Protein AF-A0A2X2SJV0-F1 (afdb_monomer_lite)

InterPro domains:
  IPR017259 Uncharacterised conserved protein UCP037672 [PF12650] (7-65)

Secondary structure (DSSP, 8-state):
-HHHHHHHHHHHHHHHHHHHH-GGGSHHHHTS-HHHHHHHHTTTHHHHHHHHHHHHHHHHHHHHHHHHHHHHHHHHH--

Radius of gyration: 18.23 Å; chains: 1; bounding box: 53×20×39 Å

Structure (mmCIF, N/CA/C/O backbone):
data_AF-A0A2X2SJV0-F1
#
_entry.id   AF-A0A2X2SJV0-F1
#
loop_
_atom_site.group_PDB
_atom_site.id
_atom_site.type_symbol
_atom_site.label_atom_id
_atom_site.label_alt_id
_atom_site.label_comp_id
_atom_site.label_asym_id
_atom_site.label_entity_id
_atom_site.label_seq_id
_atom_site.pdbx_PDB_ins_code
_atom_site.Cartn_x
_atom_site.Cartn_y
_atom_site.Cartn_z
_atom_site.occupancy
_atom_site.B_iso_or_equiv
_atom_site.auth_seq_id
_atom_site.auth_comp_id
_atom_site.auth_asym_id
_atom_site.auth_atom_id
_atom_site.pdbx_PDB_model_num
ATOM 1 N N . MET A 1 1 ? 12.934 -11.209 -14.100 1.00 59.78 1 MET A N 1
ATOM 2 C CA . MET A 1 1 ? 12.618 -10.820 -12.703 1.00 59.78 1 MET A CA 1
ATOM 3 C C . MET A 1 1 ? 11.867 -9.487 -12.644 1.00 59.78 1 MET A C 1
ATOM 5 O O . MET A 1 1 ? 11.247 -9.178 -11.637 1.00 59.78 1 MET A O 1
ATOM 9 N N . ASP A 1 2 ? 11.854 -8.725 -13.737 1.00 69.94 2 ASP A N 1
ATOM 10 C CA . ASP A 1 2 ? 11.447 -7.316 -13.768 1.00 69.94 2 ASP A CA 1
ATOM 11 C C . ASP A 1 2 ? 9.923 -7.136 -13.823 1.00 69.94 2 ASP A C 1
ATOM 13 O O . ASP A 1 2 ? 9.353 -6.339 -13.083 1.00 69.94 2 ASP A O 1
ATOM 17 N N . THR A 1 3 ? 9.230 -7.962 -14.612 1.00 79.06 3 THR A N 1
ATOM 18 C CA . THR A 1 3 ? 7.764 -7.911 -14.749 1.00 79.06 3 THR A CA 1
ATOM 19 C C . THR A 1 3 ? 7.040 -8.249 -13.444 1.00 79.06 3 THR A C 1
ATOM 21 O O . THR A 1 3 ? 6.017 -7.648 -13.131 1.00 79.06 3 THR A O 1
ATOM 24 N N . LEU A 1 4 ? 7.585 -9.181 -12.654 1.00 83.12 4 LEU A N 1
ATOM 25 C CA . LEU A 1 4 ? 6.987 -9.642 -11.397 1.00 83.12 4 LEU A CA 1
ATOM 26 C C . LEU A 1 4 ? 7.037 -8.537 -10.327 1.00 83.12 4 LEU A C 1
ATOM 28 O O . LEU A 1 4 ? 6.039 -8.282 -9.660 1.00 83.12 4 LEU A O 1
ATOM 32 N N . ASN A 1 5 ? 8.152 -7.805 -10.240 1.00 81.56 5 ASN A N 1
ATOM 33 C CA . ASN A 1 5 ? 8.295 -6.660 -9.336 1.00 81.56 5 ASN A CA 1
ATOM 34 C C .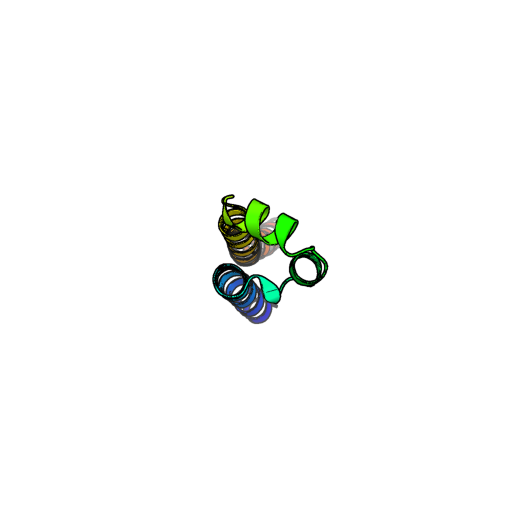 ASN A 1 5 ? 7.365 -5.500 -9.715 1.00 81.56 5 ASN A C 1
ATOM 36 O O . ASN A 1 5 ? 6.775 -4.880 -8.831 1.00 81.56 5 ASN A O 1
ATOM 40 N N . CYS A 1 6 ? 7.170 -5.241 -11.012 1.00 83.44 6 CYS A N 1
ATOM 41 C CA . CYS A 1 6 ? 6.185 -4.259 -11.472 1.00 83.44 6 CYS A CA 1
ATOM 42 C C . CYS A 1 6 ? 4.753 -4.669 -11.103 1.00 83.44 6 CYS A C 1
ATOM 44 O O . CYS A 1 6 ? 3.993 -3.841 -10.603 1.00 83.44 6 CYS A O 1
ATOM 46 N N . ILE A 1 7 ? 4.392 -5.943 -11.300 1.00 90.12 7 ILE A N 1
ATOM 47 C CA . ILE A 1 7 ? 3.072 -6.476 -10.924 1.00 90.12 7 ILE A CA 1
ATOM 48 C C . ILE A 1 7 ? 2.858 -6.368 -9.408 1.00 90.12 7 ILE A C 1
ATOM 50 O O . ILE A 1 7 ? 1.804 -5.901 -8.980 1.00 90.12 7 ILE A O 1
ATOM 54 N N . LEU A 1 8 ? 3.854 -6.738 -8.597 1.00 90.06 8 LEU A N 1
ATOM 55 C CA . LEU A 1 8 ? 3.790 -6.622 -7.136 1.00 90.06 8 LEU A CA 1
ATOM 56 C C . LEU A 1 8 ? 3.688 -5.165 -6.676 1.00 90.06 8 LEU A C 1
ATOM 58 O O . LEU A 1 8 ? 2.878 -4.856 -5.806 1.00 90.06 8 LEU A O 1
ATOM 62 N N . GLY A 1 9 ? 4.453 -4.255 -7.281 1.00 89.88 9 GLY A N 1
ATOM 63 C CA . GLY A 1 9 ? 4.369 -2.826 -6.983 1.00 89.88 9 GLY A CA 1
ATOM 64 C C . GLY A 1 9 ? 2.977 -2.260 -7.268 1.00 89.88 9 GLY A C 1
ATOM 65 O O . GLY A 1 9 ? 2.394 -1.585 -6.417 1.00 89.88 9 GLY A O 1
ATOM 66 N N . LEU A 1 10 ? 2.400 -2.604 -8.426 1.00 92.12 10 LEU A N 1
ATOM 67 C CA . LEU A 1 10 ? 1.033 -2.214 -8.781 1.00 92.12 10 LEU A CA 1
ATOM 68 C C . LEU A 1 10 ? 0.005 -2.817 -7.813 1.00 92.12 10 LEU A C 1
ATOM 70 O O . LEU A 1 10 ? -0.924 -2.135 -7.383 1.00 92.12 10 LEU A O 1
ATOM 74 N N . PHE A 1 11 ? 0.196 -4.083 -7.438 1.00 94.00 11 PHE A N 1
ATOM 75 C CA . PHE A 1 11 ? -0.648 -4.789 -6.480 1.00 94.00 11 PHE A CA 1
ATOM 76 C C . PHE A 1 11 ? -0.645 -4.116 -5.101 1.00 94.00 11 PHE A C 1
ATOM 78 O O . PHE A 1 11 ? -1.715 -3.901 -4.535 1.00 94.00 11 PHE A O 1
ATOM 85 N N . TYR A 1 12 ? 0.517 -3.701 -4.585 1.00 92.69 12 TYR A N 1
ATOM 86 C CA . TYR A 1 12 ? 0.607 -2.969 -3.316 1.00 92.69 12 TYR A CA 1
ATOM 87 C C . TYR A 1 12 ? -0.092 -1.607 -3.365 1.00 92.69 12 TYR A C 1
ATOM 89 O O . TYR A 1 12 ? -0.796 -1.246 -2.421 1.00 92.69 12 TYR A O 1
ATOM 97 N N . ILE A 1 13 ? 0.037 -0.874 -4.475 1.00 93.19 13 ILE A N 1
ATOM 98 C CA . ILE A 1 13 ? -0.667 0.403 -4.664 1.00 93.19 13 ILE A CA 1
ATOM 99 C C . ILE A 1 13 ? -2.185 0.175 -4.636 1.00 93.19 13 ILE A C 1
ATOM 101 O O . ILE A 1 13 ? -2.898 0.861 -3.900 1.00 93.19 13 ILE A O 1
ATOM 105 N N . LEU A 1 14 ? -2.680 -0.819 -5.381 1.00 94.25 14 LEU A N 1
ATOM 106 C CA . LEU A 1 14 ? -4.102 -1.178 -5.404 1.00 94.25 14 LEU A CA 1
ATOM 107 C C . LEU A 1 14 ? -4.608 -1.627 -4.027 1.00 94.25 14 LEU A C 1
ATOM 109 O O . LEU A 1 14 ? -5.683 -1.195 -3.608 1.00 94.25 14 LEU A O 1
ATOM 113 N N . LEU A 1 15 ? -3.827 -2.429 -3.296 1.00 93.19 15 LEU A N 1
ATOM 114 C CA . LEU A 1 15 ? -4.134 -2.829 -1.920 1.00 93.19 15 LEU A CA 1
ATOM 115 C C . LEU A 1 15 ? -4.266 -1.626 -0.985 1.00 93.19 15 LEU A C 1
ATOM 117 O O . LEU A 1 15 ? -5.200 -1.583 -0.187 1.00 93.19 15 LEU A O 1
ATOM 121 N N . GLY A 1 16 ? -3.388 -0.627 -1.110 1.00 91.31 16 GLY A N 1
ATOM 122 C CA . GLY A 1 16 ? -3.480 0.605 -0.326 1.00 91.31 16 GLY A CA 1
ATOM 123 C C . GLY A 1 16 ? -4.821 1.317 -0.524 1.00 91.31 16 GLY A C 1
ATOM 124 O O . GLY A 1 16 ? -5.472 1.710 0.448 1.00 91.31 16 GLY A O 1
ATOM 125 N N . PHE A 1 17 ? -5.280 1.441 -1.773 1.00 91.31 17 PHE A N 1
ATO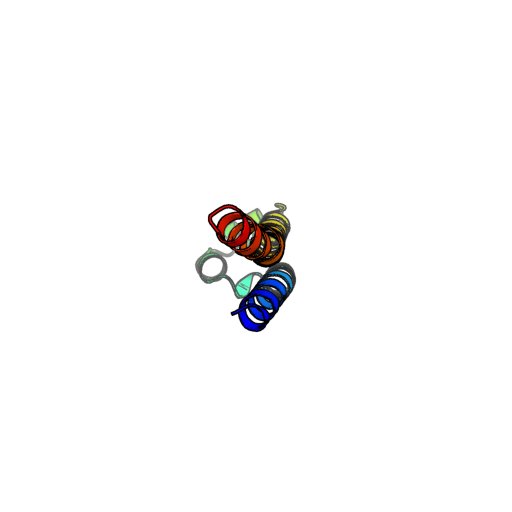M 126 C CA . PHE A 1 17 ? -6.602 2.004 -2.072 1.00 91.31 17 PHE A CA 1
ATOM 127 C C . PHE A 1 17 ? -7.746 1.122 -1.563 1.00 91.31 17 PHE A C 1
ATOM 129 O O . PHE A 1 17 ? -8.732 1.641 -1.033 1.00 91.31 17 PHE A O 1
ATOM 136 N N . LEU A 1 18 ? -7.613 -0.199 -1.688 1.00 91.56 18 LEU A N 1
ATOM 137 C CA . LEU A 1 18 ? -8.629 -1.151 -1.253 1.00 91.56 18 LEU A CA 1
ATOM 138 C C . LEU A 1 18 ? -8.833 -1.104 0.268 1.00 91.56 18 LEU A C 1
ATOM 140 O O . LEU A 1 18 ? -9.970 -1.012 0.723 1.00 91.56 18 LEU A O 1
ATOM 144 N N . ILE A 1 19 ? -7.746 -1.067 1.039 1.00 89.62 19 ILE A N 1
ATOM 145 C CA . ILE A 1 19 ? -7.757 -0.934 2.504 1.00 89.62 19 ILE A CA 1
ATOM 146 C C . ILE A 1 19 ? -8.360 0.404 2.939 1.00 89.62 19 ILE A C 1
ATOM 148 O O . ILE A 1 19 ? -9.118 0.459 3.905 1.00 89.62 19 ILE A O 1
ATOM 152 N N . SER A 1 20 ? -8.075 1.486 2.208 1.00 88.06 20 SER A N 1
ATOM 153 C CA . SER A 1 20 ? -8.662 2.799 2.496 1.00 88.06 20 SER A CA 1
ATOM 154 C C . SER A 1 20 ? -10.186 2.804 2.369 1.00 88.06 20 SER A C 1
ATOM 156 O O . SER A 1 20 ? -10.843 3.580 3.060 1.00 88.06 20 SER A O 1
ATOM 158 N N . LYS A 1 21 ? -10.741 1.981 1.469 1.00 87.19 21 LYS A N 1
ATOM 159 C CA . LYS A 1 21 ? -12.188 1.866 1.239 1.00 87.19 21 LYS A CA 1
ATOM 160 C C . LYS A 1 21 ? -12.835 0.807 2.133 1.00 87.19 21 LYS A C 1
ATOM 162 O O . LYS A 1 21 ? -13.959 0.997 2.586 1.00 87.19 21 LYS A O 1
ATOM 167 N N . PHE A 1 22 ? -12.128 -0.289 2.384 1.00 88.31 22 PHE A N 1
ATOM 168 C CA . PHE A 1 22 ? -12.595 -1.433 3.158 1.00 88.31 22 PHE A CA 1
ATOM 169 C C . PHE A 1 22 ? -11.591 -1.756 4.275 1.00 88.31 22 PHE A C 1
ATOM 171 O O . PHE A 1 22 ? -10.839 -2.727 4.168 1.00 88.31 22 PHE A O 1
ATOM 178 N N . PRO A 1 23 ? -11.575 -0.972 5.370 1.00 83.88 23 PRO A N 1
ATOM 179 C CA . PRO A 1 23 ? -10.652 -1.198 6.482 1.00 83.88 23 PRO A CA 1
ATOM 180 C C . PRO A 1 23 ? -10.867 -2.553 7.166 1.00 83.88 23 PRO A C 1
ATOM 182 O O . PRO A 1 23 ? -9.919 -3.108 7.708 1.00 83.88 23 PRO A O 1
ATOM 185 N N . ASN A 1 24 ? -12.063 -3.142 7.050 1.00 85.38 24 ASN A N 1
ATOM 186 C CA . ASN A 1 24 ? -12.375 -4.492 7.537 1.00 85.38 24 ASN A CA 1
ATOM 187 C C . ASN A 1 24 ? -11.519 -5.600 6.896 1.00 85.38 24 ASN A C 1
ATOM 189 O O . ASN A 1 24 ? -11.500 -6.717 7.403 1.00 85.38 24 ASN A O 1
ATOM 193 N N . LEU A 1 25 ? -10.817 -5.313 5.794 1.00 85.31 25 LEU A N 1
ATOM 194 C CA . LEU A 1 25 ? -9.840 -6.234 5.212 1.00 85.31 25 LEU A CA 1
ATOM 195 C C . LEU A 1 25 ? -8.576 -6.370 6.073 1.00 85.31 25 LEU A C 1
ATOM 197 O O . LEU A 1 25 ? -7.861 -7.361 5.934 1.00 85.31 25 LEU A O 1
ATOM 201 N N . LEU A 1 26 ? -8.289 -5.414 6.968 1.00 87.25 26 LEU A N 1
ATOM 202 C CA . LEU A 1 26 ? -7.275 -5.618 7.996 1.00 87.25 26 LEU A CA 1
ATOM 203 C C . LEU A 1 26 ? -7.832 -6.537 9.076 1.00 87.25 26 LEU A 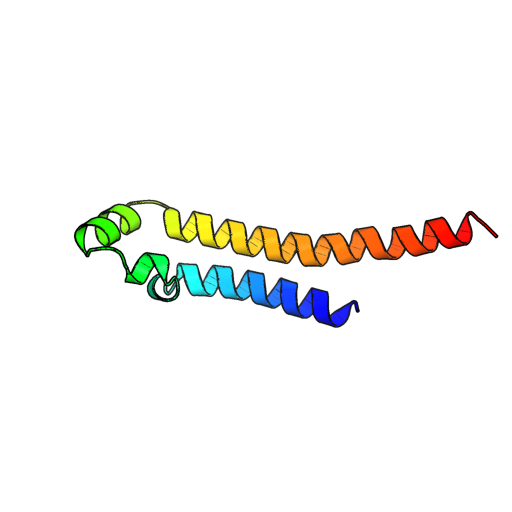C 1
ATOM 205 O O . LEU A 1 26 ? -8.762 -6.176 9.797 1.00 87.25 26 LEU A O 1
ATOM 209 N N . SER A 1 27 ? -7.176 -7.679 9.265 1.00 84.12 27 SER A N 1
ATOM 210 C CA . SER A 1 27 ? -7.444 -8.576 10.393 1.00 84.12 27 SER A CA 1
ATOM 211 C C . SER A 1 27 ? -7.400 -7.832 11.729 1.00 84.12 27 SER A C 1
ATOM 213 O O . SER A 1 27 ? -8.294 -8.008 12.548 1.00 84.12 27 SER A O 1
ATOM 215 N N . GLY A 1 28 ? -6.431 -6.926 11.899 1.00 82.94 28 GLY A N 1
ATOM 216 C CA . GLY A 1 28 ? -6.313 -6.082 13.088 1.00 82.94 28 GLY A CA 1
ATOM 217 C C . GLY A 1 28 ? -7.457 -5.082 13.270 1.00 82.94 28 GLY A C 1
ATOM 218 O O . GLY A 1 28 ? -7.753 -4.719 14.397 1.00 82.94 28 GLY A O 1
ATOM 219 N N . TYR A 1 29 ? -8.135 -4.661 12.197 1.00 85.38 29 TYR A N 1
ATOM 220 C CA . TYR A 1 29 ? -9.314 -3.793 12.301 1.00 85.38 29 TYR A CA 1
ATOM 221 C C . TYR A 1 29 ? -10.562 -4.592 12.697 1.00 85.38 29 TYR A C 1
ATOM 223 O O . TYR A 1 29 ? -11.426 -4.100 13.419 1.00 85.38 29 TYR A O 1
ATOM 231 N N . ASN A 1 30 ? -10.649 -5.850 12.255 1.00 86.12 30 ASN A N 1
ATOM 232 C CA . ASN A 1 30 ? -11.774 -6.729 12.563 1.00 86.12 30 ASN A CA 1
ATOM 233 C C . ASN A 1 30 ? -11.755 -7.247 14.014 1.00 86.12 30 ASN A C 1
ATOM 235 O O . ASN A 1 30 ? -12.804 -7.606 14.540 1.00 86.12 30 ASN A O 1
ATOM 239 N N . THR A 1 31 ? -10.586 -7.269 14.660 1.00 89.12 31 THR A N 1
ATOM 240 C CA . THR A 1 31 ? -10.430 -7.647 16.076 1.00 89.12 31 THR A CA 1
ATOM 241 C C . THR A 1 31 ? -10.741 -6.521 17.060 1.00 89.12 31 THR A C 1
ATOM 243 O O . THR A 1 31 ? -10.828 -6.788 18.254 1.00 89.12 31 THR A O 1
ATOM 246 N N . LEU A 1 32 ? -10.881 -5.280 16.586 1.00 87.56 32 LEU A N 1
ATOM 247 C CA . LEU A 1 32 ? -11.215 -4.135 17.434 1.00 87.56 32 LEU A CA 1
ATOM 248 C C . LEU A 1 32 ? -12.686 -4.174 17.859 1.00 87.56 32 LEU A C 1
ATOM 250 O O . LEU A 1 32 ? -13.564 -4.582 17.087 1.00 87.56 32 LEU A O 1
ATOM 254 N N . SER A 1 33 ? -12.951 -3.692 19.068 1.00 89.44 33 SER A N 1
ATOM 255 C CA . SER A 1 33 ? -14.303 -3.375 19.527 1.00 89.44 33 SER A CA 1
ATOM 256 C C . SER A 1 33 ? -14.895 -2.203 18.733 1.00 89.44 33 SER A C 1
ATOM 258 O O . SER A 1 33 ? -14.183 -1.452 18.061 1.00 89.44 33 SER A O 1
ATOM 260 N N . ASP A 1 34 ? -16.216 -2.038 18.772 1.00 88.50 34 ASP A N 1
ATOM 261 C CA . ASP A 1 34 ? -16.883 -0.993 17.988 1.00 88.50 34 ASP A CA 1
ATOM 262 C C . ASP A 1 34 ? -16.512 0.425 18.460 1.00 88.50 34 ASP A C 1
ATOM 264 O O . ASP A 1 34 ? -16.344 1.318 17.629 1.00 88.50 34 ASP A O 1
ATOM 268 N N . GLU A 1 35 ? -16.256 0.601 19.761 1.00 88.81 35 GLU A N 1
ATOM 269 C CA . GLU A 1 35 ? -15.731 1.846 20.343 1.00 88.81 35 GLU A CA 1
ATOM 270 C C . GLU A 1 35 ? -14.332 2.183 19.794 1.00 88.81 35 GLU A C 1
ATOM 272 O O . GLU A 1 35 ? -14.059 3.313 19.378 1.00 88.81 35 GLU A O 1
ATOM 277 N N . GLU A 1 36 ? -13.441 1.190 19.712 1.00 87.75 36 GLU A N 1
ATOM 278 C CA . GLU A 1 36 ? -12.106 1.373 19.139 1.00 87.75 36 GLU A CA 1
ATOM 279 C C . GLU A 1 36 ? -12.172 1.677 17.638 1.00 87.75 36 GLU A C 1
ATOM 281 O O . GLU A 1 36 ? -11.460 2.564 17.158 1.00 87.75 36 GLU A O 1
ATOM 286 N N . LYS A 1 37 ? -13.055 1.003 16.889 1.00 87.69 37 LYS A N 1
ATOM 287 C CA . LYS A 1 37 ? -13.269 1.282 15.458 1.00 87.69 37 LYS A CA 1
ATOM 288 C C . LYS A 1 37 ? -13.749 2.709 15.227 1.00 87.69 37 LYS A C 1
ATOM 290 O O . LYS A 1 37 ? -13.283 3.346 14.280 1.00 87.69 37 LYS A O 1
ATOM 295 N N . GLU A 1 38 ? -14.647 3.214 16.070 1.00 86.12 38 GLU A N 1
ATOM 296 C CA . GLU A 1 38 ? -15.147 4.589 15.999 1.00 86.12 38 GLU A CA 1
ATOM 297 C C . GLU A 1 38 ? -14.040 5.604 16.310 1.00 86.12 38 GLU A C 1
ATOM 299 O O . GLU A 1 38 ? -13.860 6.570 15.561 1.00 86.12 38 GLU A O 1
ATOM 304 N N . SER A 1 39 ? -13.211 5.328 17.322 1.00 86.94 39 SER A N 1
ATOM 305 C CA . SER A 1 39 ? -12.026 6.143 17.612 1.00 86.94 39 SER A CA 1
ATOM 306 C C . SER A 1 39 ? -11.055 6.180 16.423 1.00 86.94 39 SER A C 1
ATOM 308 O O . SER A 1 39 ? -10.627 7.259 16.012 1.00 86.94 39 SER A O 1
ATOM 310 N N . LEU A 1 40 ? -10.787 5.032 15.784 1.00 83.81 40 LEU A N 1
ATOM 311 C CA . LEU A 1 40 ? -9.929 4.949 14.602 1.00 83.81 40 LEU A CA 1
ATOM 312 C C . LEU A 1 40 ? -10.549 5.646 13.390 1.00 83.81 40 LEU A C 1
ATOM 314 O O . LEU A 1 40 ? -9.818 6.245 12.603 1.00 83.81 40 LEU A O 1
ATOM 318 N N . LYS A 1 41 ? -11.873 5.591 13.229 1.00 80.19 41 LYS A N 1
ATOM 319 C CA . LYS A 1 41 ? -12.592 6.265 12.139 1.00 80.19 41 LYS A CA 1
ATOM 320 C C . LYS A 1 41 ? -12.496 7.788 12.247 1.00 80.19 41 LYS A C 1
ATOM 322 O O . LYS A 1 41 ? -12.444 8.462 11.222 1.00 80.19 41 LYS A O 1
ATOM 327 N N . ASN A 1 42 ? -12.413 8.309 13.470 1.00 78.38 42 ASN A N 1
ATOM 328 C CA . ASN A 1 42 ? -12.166 9.726 13.743 1.00 78.38 42 ASN A CA 1
ATOM 329 C C . ASN A 1 42 ? -10.693 10.132 13.543 1.00 78.38 42 ASN A C 1
ATOM 331 O O . ASN A 1 42 ? -10.365 11.317 13.593 1.00 78.38 42 ASN A O 1
ATOM 335 N N . THR A 1 43 ? -9.801 9.173 13.279 1.00 84.38 43 THR A N 1
ATOM 336 C CA . THR A 1 43 ? -8.398 9.427 12.929 1.00 84.38 43 THR A CA 1
ATOM 337 C C . THR A 1 43 ? -8.131 9.216 11.438 1.00 84.38 43 THR A C 1
ATOM 339 O O . THR A 1 43 ? -8.904 8.602 10.708 1.00 84.38 43 THR A O 1
ATOM 342 N N . ASN A 1 44 ? -6.959 9.658 10.980 1.00 85.94 44 ASN A N 1
ATOM 343 C CA . ASN A 1 44 ? -6.483 9.437 9.612 1.00 85.94 44 ASN A CA 1
ATOM 344 C C . ASN A 1 44 ? -5.770 8.078 9.431 1.00 85.94 44 ASN A C 1
ATOM 346 O O . ASN A 1 44 ? -4.924 7.935 8.548 1.00 85.94 44 ASN A O 1
ATOM 350 N N . TYR A 1 45 ? -6.072 7.074 10.261 1.00 86.19 45 TYR A N 1
ATOM 351 C CA . TYR A 1 45 ? -5.368 5.785 10.272 1.00 86.19 45 TYR A CA 1
ATOM 352 C C . TYR A 1 45 ? -5.422 5.047 8.924 1.00 86.19 45 TYR A C 1
ATOM 354 O O . TYR A 1 45 ? -4.407 4.559 8.427 1.00 86.19 45 TYR A O 1
ATOM 362 N N . THR A 1 46 ? -6.591 5.011 8.283 1.00 85.06 46 THR A N 1
ATOM 363 C CA . THR A 1 46 ? -6.768 4.362 6.972 1.00 85.06 46 THR A CA 1
ATOM 364 C C . THR A 1 46 ? -6.003 5.083 5.861 1.00 85.06 46 THR A C 1
ATOM 366 O O . THR A 1 46 ? -5.450 4.435 4.972 1.00 85.06 46 THR A O 1
ATOM 369 N N . LEU A 1 47 ? -5.902 6.415 5.939 1.00 88.31 47 LEU A N 1
ATOM 370 C CA . LEU A 1 47 ? -5.082 7.223 5.032 1.00 88.31 47 LEU A CA 1
ATOM 371 C C . LEU A 1 47 ? -3.587 6.977 5.251 1.00 88.31 47 LEU A C 1
ATOM 373 O O . LEU A 1 47 ? -2.839 6.879 4.278 1.00 88.31 47 LEU A O 1
ATOM 377 N N . TYR A 1 48 ? -3.156 6.838 6.506 1.00 90.44 48 TYR A N 1
ATOM 378 C CA . TYR A 1 48 ? -1.779 6.485 6.839 1.00 90.44 48 TYR A CA 1
ATOM 379 C C . TYR A 1 48 ? -1.405 5.116 6.261 1.00 90.44 48 TYR A C 1
ATOM 381 O O . TYR A 1 48 ? -0.429 5.011 5.520 1.00 90.44 48 TYR A O 1
ATOM 389 N N . LEU A 1 49 ? -2.227 4.089 6.506 1.00 90.06 49 LEU A N 1
ATOM 390 C CA . LEU A 1 49 ? -2.026 2.750 5.946 1.00 90.06 49 LEU A CA 1
ATOM 391 C C . LEU A 1 49 ? -1.981 2.765 4.418 1.00 90.06 49 LEU A C 1
ATOM 393 O O . LEU A 1 49 ? -1.075 2.180 3.827 1.00 90.06 49 LEU A O 1
ATOM 397 N N . ARG A 1 50 ? -2.916 3.471 3.770 1.00 91.81 50 ARG A N 1
ATOM 398 C CA . ARG A 1 50 ? -2.906 3.643 2.312 1.00 91.81 50 ARG A CA 1
ATOM 399 C C . ARG A 1 50 ? -1.569 4.199 1.834 1.00 91.81 50 ARG A C 1
ATOM 401 O O . ARG A 1 50 ? -0.991 3.661 0.894 1.00 91.81 50 ARG A O 1
ATOM 408 N N . ASN A 1 51 ? -1.081 5.259 2.474 1.00 93.00 51 ASN A N 1
ATOM 409 C CA . ASN A 1 51 ? 0.172 5.895 2.083 1.00 93.00 51 ASN A CA 1
ATOM 410 C C . ASN A 1 51 ? 1.368 4.954 2.272 1.00 93.00 51 ASN A C 1
ATOM 412 O O . ASN A 1 51 ? 2.219 4.902 1.390 1.00 93.00 51 ASN A O 1
ATOM 416 N N . VAL A 1 52 ? 1.408 4.166 3.352 1.00 93.31 52 VAL A N 1
ATOM 417 C CA . VAL A 1 52 ? 2.448 3.142 3.560 1.00 93.31 52 VAL A CA 1
ATOM 418 C C . VAL A 1 52 ? 2.448 2.126 2.417 1.00 93.31 52 VAL A C 1
ATOM 420 O O . VAL A 1 52 ? 3.489 1.895 1.809 1.00 93.31 52 VAL A O 1
ATOM 423 N N . PHE A 1 53 ? 1.284 1.580 2.058 1.00 93.12 53 PHE A N 1
ATOM 424 C CA . PHE A 1 53 ? 1.162 0.622 0.953 1.00 93.12 53 PHE A CA 1
ATOM 425 C C . PHE A 1 53 ? 1.579 1.215 -0.401 1.00 93.12 53 PHE A C 1
ATOM 427 O O . PHE A 1 53 ? 2.285 0.561 -1.170 1.00 93.12 53 PHE A O 1
ATOM 434 N N . ILE A 1 54 ? 1.202 2.467 -0.678 1.00 93.44 54 ILE A N 1
ATOM 435 C CA . ILE A 1 54 ? 1.614 3.176 -1.897 1.00 93.44 54 ILE A CA 1
ATOM 436 C C . ILE A 1 54 ? 3.134 3.378 -1.922 1.00 93.44 54 ILE A C 1
ATOM 438 O O . ILE A 1 54 ? 3.763 3.108 -2.943 1.00 93.44 54 ILE A O 1
ATOM 442 N N . ILE A 1 55 ? 3.735 3.812 -0.809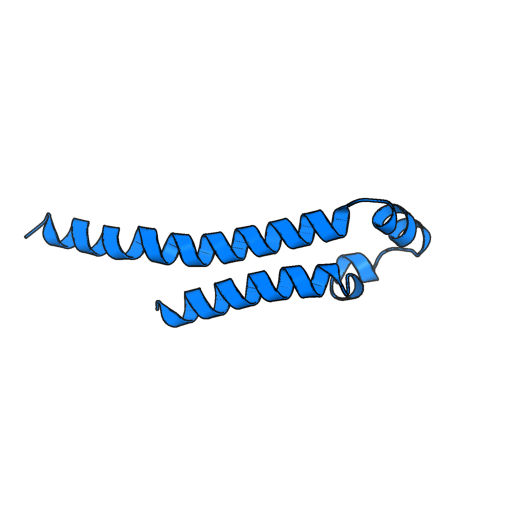 1.00 94.00 55 ILE A N 1
ATOM 443 C CA . ILE A 1 55 ? 5.187 4.008 -0.700 1.00 94.00 55 ILE A CA 1
ATOM 444 C C . ILE A 1 55 ? 5.922 2.680 -0.889 1.00 94.00 55 ILE A C 1
ATOM 446 O O . ILE A 1 55 ? 6.896 2.641 -1.635 1.00 94.00 55 ILE A O 1
ATOM 450 N N . CYS A 1 56 ? 5.444 1.588 -0.287 1.00 91.75 56 CYS A N 1
ATOM 451 C CA . CYS A 1 56 ? 6.016 0.258 -0.495 1.00 91.75 56 CYS A CA 1
ATOM 452 C C . CYS A 1 56 ? 5.953 -0.163 -1.969 1.00 91.75 56 CYS A C 1
ATOM 454 O O . CYS A 1 56 ? 6.965 -0.596 -2.513 1.00 91.75 56 CYS A O 1
ATOM 456 N N . GLY A 1 57 ? 4.809 0.020 -2.637 1.00 91.00 57 GLY A N 1
ATOM 457 C CA . GLY A 1 57 ? 4.668 -0.310 -4.058 1.00 91.00 57 GLY A CA 1
ATOM 458 C C . GLY A 1 57 ? 5.571 0.531 -4.966 1.00 91.00 57 GLY A C 1
ATOM 459 O O . GLY A 1 57 ? 6.234 -0.010 -5.853 1.00 91.00 57 GLY A O 1
ATOM 460 N N . LEU A 1 58 ? 5.667 1.840 -4.707 1.00 90.62 58 LEU A N 1
ATOM 461 C CA . LEU A 1 58 ? 6.591 2.736 -5.409 1.00 90.62 58 LEU A CA 1
ATOM 462 C C . LEU A 1 58 ? 8.052 2.352 -5.162 1.00 90.62 58 LEU A C 1
ATOM 464 O O . LEU A 1 58 ? 8.839 2.331 -6.105 1.00 90.62 58 LEU A O 1
ATOM 468 N N . ALA A 1 59 ? 8.411 2.005 -3.925 1.00 89.38 59 ALA A N 1
ATOM 469 C CA . ALA A 1 59 ? 9.752 1.554 -3.579 1.00 89.38 59 ALA A CA 1
ATOM 470 C C . ALA A 1 59 ? 10.112 0.254 -4.310 1.00 89.38 59 ALA A C 1
ATOM 472 O O . ALA A 1 59 ? 11.218 0.153 -4.828 1.00 89.38 59 ALA A O 1
ATOM 473 N N . SER A 1 60 ? 9.187 -0.706 -4.431 1.00 85.81 60 SER A N 1
ATOM 474 C CA . SER A 1 60 ? 9.417 -1.940 -5.200 1.00 85.81 60 SER A CA 1
ATOM 475 C C . SER A 1 60 ? 9.719 -1.663 -6.678 1.00 85.81 60 SER A C 1
ATOM 477 O O . SER A 1 60 ? 10.626 -2.273 -7.245 1.00 85.81 60 SER A O 1
ATOM 479 N N . ILE A 1 61 ? 9.007 -0.714 -7.295 1.00 84.31 61 ILE A N 1
ATOM 480 C CA . ILE A 1 61 ? 9.238 -0.307 -8.692 1.00 84.31 61 ILE A CA 1
ATOM 481 C C . ILE A 1 61 ? 10.554 0.477 -8.820 1.00 84.31 61 ILE A C 1
ATOM 483 O O . ILE A 1 61 ? 11.333 0.251 -9.744 1.00 84.31 61 ILE A O 1
ATOM 487 N N . PHE A 1 62 ? 10.834 1.380 -7.879 1.00 84.50 62 PHE A N 1
ATOM 488 C CA . PHE A 1 62 ? 12.047 2.195 -7.884 1.00 84.50 62 PHE A CA 1
ATOM 489 C C . PHE A 1 62 ? 13.314 1.356 -7.680 1.00 84.50 62 PHE A C 1
ATOM 491 O O . PHE A 1 62 ? 14.318 1.566 -8.360 1.00 84.50 62 PHE A O 1
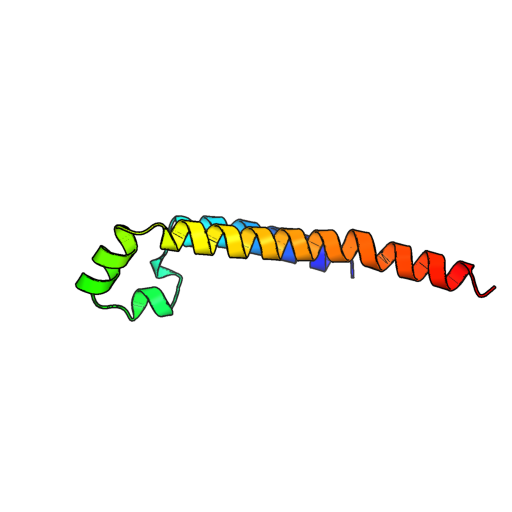ATOM 498 N N . LEU A 1 63 ? 13.266 0.374 -6.779 1.00 77.69 63 LEU A N 1
ATOM 499 C CA . LEU A 1 63 ? 14.391 -0.511 -6.484 1.00 77.69 63 LEU A CA 1
ATOM 500 C C . LEU A 1 63 ? 14.751 -1.360 -7.709 1.00 77.69 63 LEU A C 1
ATOM 502 O O . LEU A 1 63 ? 15.930 -1.524 -8.004 1.00 77.69 63 LEU A O 1
ATOM 506 N N . LEU A 1 64 ? 13.760 -1.792 -8.494 1.00 72.19 64 LEU A N 1
ATOM 507 C CA . LEU A 1 64 ? 13.996 -2.421 -9.794 1.00 72.19 64 LEU A CA 1
ATOM 508 C C . LEU A 1 64 ? 14.756 -1.486 -10.751 1.00 72.19 64 LEU A C 1
ATOM 510 O O . LEU A 1 64 ? 15.765 -1.878 -11.333 1.00 72.19 64 LEU A O 1
ATOM 514 N N . PHE A 1 65 ? 14.295 -0.241 -10.885 1.00 71.25 65 PHE A N 1
ATOM 515 C CA . PHE A 1 65 ? 14.872 0.720 -11.827 1.00 71.25 65 PHE A CA 1
ATOM 516 C C . PHE A 1 65 ? 16.276 1.192 -11.425 1.00 71.25 65 PHE A C 1
ATOM 518 O O . PHE A 1 65 ? 17.070 1.546 -12.288 1.00 71.25 65 PHE A O 1
ATOM 525 N N . CYS A 1 66 ? 16.599 1.196 -10.131 1.00 70.38 66 CYS A N 1
ATOM 526 C CA . CYS A 1 66 ? 17.887 1.668 -9.622 1.00 70.38 66 CYS A CA 1
ATOM 527 C C . CYS A 1 66 ? 18.932 0.541 -9.512 1.00 70.38 66 CYS A C 1
ATOM 529 O O . CYS A 1 66 ? 20.098 0.738 -9.850 1.00 70.38 66 CYS A O 1
ATOM 531 N N . LEU A 1 67 ? 18.528 -0.660 -9.079 1.00 66.06 67 LEU A N 1
ATOM 532 C CA . LEU A 1 67 ? 19.456 -1.756 -8.774 1.00 66.06 67 LEU A CA 1
ATOM 533 C C . LEU A 1 67 ? 19.894 -2.540 -10.025 1.00 66.06 67 LEU A C 1
ATOM 535 O O . LEU A 1 67 ? 21.051 -2.952 -10.128 1.00 66.06 67 LEU A O 1
ATOM 539 N N . VAL A 1 68 ? 18.994 -2.717 -10.998 1.00 63.22 68 VAL A N 1
ATOM 540 C CA . VAL A 1 68 ? 19.277 -3.458 -12.241 1.00 63.22 68 VAL A CA 1
ATOM 541 C C . VAL A 1 68 ? 20.348 -2.769 -13.106 1.00 63.22 68 VAL A C 1
ATOM 543 O O . VAL A 1 68 ? 21.333 -3.433 -13.441 1.00 63.22 68 VAL A O 1
ATOM 546 N N . PRO A 1 69 ? 20.276 -1.462 -13.426 1.00 61.06 69 PRO A N 1
ATOM 547 C CA . PRO A 1 69 ? 21.330 -0.812 -14.208 1.00 61.06 69 PRO A CA 1
ATOM 548 C C . PRO A 1 69 ? 22.650 -0.688 -13.440 1.00 61.06 69 PRO A C 1
ATOM 550 O O . PRO A 1 69 ? 23.707 -0.733 -14.065 1.00 61.06 69 PRO A O 1
ATOM 553 N N . LEU A 1 70 ? 22.625 -0.608 -12.102 1.00 57.91 70 LEU A N 1
ATOM 554 C CA . LEU A 1 70 ? 23.852 -0.620 -11.301 1.00 57.91 70 LEU A CA 1
ATOM 555 C C . LEU A 1 70 ? 24.623 -1.931 -11.498 1.00 57.91 70 LEU A C 1
ATOM 557 O O . LEU A 1 70 ? 25.832 -1.898 -11.706 1.00 57.91 70 LEU A O 1
ATOM 561 N N . SER A 1 71 ? 23.930 -3.076 -11.506 1.00 60.50 71 SER A N 1
ATOM 562 C CA . SER A 1 71 ? 24.573 -4.371 -11.764 1.00 60.50 71 SER A CA 1
ATOM 563 C C . SER A 1 71 ? 25.215 -4.443 -13.159 1.00 60.50 71 SER A C 1
ATOM 565 O O . SER A 1 71 ? 26.328 -4.945 -13.289 1.00 60.50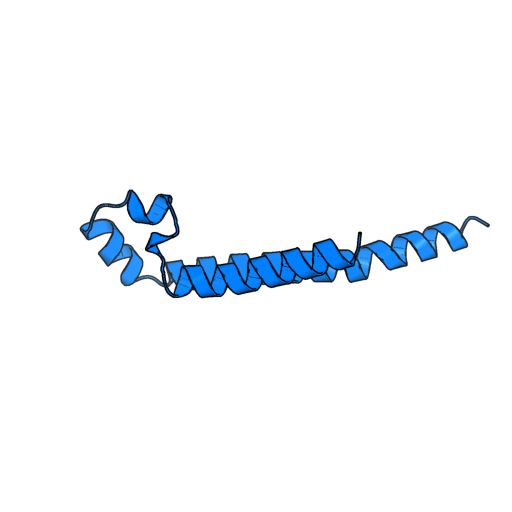 71 SER A O 1
ATOM 567 N N . GLY A 1 72 ? 24.586 -3.852 -14.183 1.00 57.03 72 GLY A N 1
ATOM 568 C CA . GLY A 1 72 ? 25.157 -3.754 -15.531 1.00 57.03 72 GLY A CA 1
ATOM 569 C C . GLY A 1 72 ? 26.373 -2.823 -15.614 1.00 57.03 72 GLY A C 1
ATOM 570 O O . GLY A 1 72 ? 27.368 -3.169 -16.247 1.00 57.03 72 GLY A O 1
ATOM 571 N N . ILE A 1 73 ? 26.338 -1.674 -14.930 1.00 56.97 73 ILE A N 1
ATOM 572 C CA . ILE A 1 73 ? 27.467 -0.728 -14.861 1.00 56.97 73 ILE A CA 1
ATOM 573 C C . ILE A 1 73 ? 28.658 -1.341 -14.109 1.00 56.97 73 ILE A C 1
ATOM 575 O O . ILE A 1 73 ? 29.798 -1.176 -14.539 1.00 56.97 73 ILE A O 1
ATOM 579 N N . PHE A 1 74 ? 28.416 -2.070 -13.014 1.00 53.88 74 PHE A N 1
ATOM 580 C CA . PHE A 1 74 ? 29.477 -2.764 -12.281 1.00 53.88 74 PHE A CA 1
ATOM 581 C C . PHE A 1 74 ? 30.107 -3.887 -13.113 1.00 53.88 74 PHE A C 1
ATOM 583 O O . PHE A 1 74 ? 31.327 -3.995 -13.124 1.00 53.88 74 PHE A O 1
ATOM 590 N N . VAL A 1 75 ? 29.326 -4.669 -13.868 1.00 53.91 75 VAL A N 1
ATOM 591 C CA . VAL A 1 75 ? 29.877 -5.715 -14.754 1.00 53.91 75 VAL A CA 1
ATOM 592 C C . VAL A 1 75 ? 30.741 -5.116 -15.873 1.00 53.91 75 VAL A C 1
ATOM 594 O O . VAL A 1 75 ? 31.826 -5.628 -16.130 1.00 53.91 75 VAL A O 1
ATOM 597 N N . PHE A 1 76 ? 30.338 -3.995 -16.481 1.00 50.84 76 PHE A N 1
ATOM 598 C CA . PHE A 1 76 ? 31.142 -3.311 -17.510 1.00 50.84 76 PHE A CA 1
ATOM 599 C C . PHE A 1 76 ? 32.415 -2.631 -16.979 1.00 50.84 76 PHE A C 1
ATOM 601 O O . PHE A 1 76 ? 33.288 -2.281 -17.763 1.00 50.84 76 PHE A O 1
ATOM 608 N N . ARG A 1 77 ? 32.538 -2.415 -15.664 1.00 48.06 77 ARG A N 1
ATOM 609 C CA . ARG A 1 77 ? 33.716 -1.779 -15.046 1.00 48.06 77 ARG A CA 1
ATOM 610 C C . ARG A 1 77 ? 34.864 -2.768 -14.789 1.00 48.06 77 ARG A C 1
ATOM 612 O O . ARG A 1 77 ? 35.976 -2.320 -14.526 1.00 48.06 77 ARG A O 1
ATOM 619 N N . TYR A 1 78 ? 34.594 -4.075 -14.829 1.00 49.41 78 TYR A N 1
ATOM 620 C CA . TYR A 1 78 ? 35.556 -5.147 -14.526 1.00 49.41 78 TYR A CA 1
ATOM 621 C C . TYR A 1 78 ? 36.001 -5.966 -15.755 1.00 49.41 78 TYR A C 1
ATOM 623 O O . TYR A 1 78 ? 36.713 -6.955 -15.579 1.00 49.41 78 TYR A O 1
ATOM 631 N N . TYR A 1 79 ? 35.623 -5.550 -16.968 1.00 45.59 79 TYR A N 1
ATOM 632 C CA . TYR A 1 79 ? 36.134 -6.080 -18.239 1.00 45.59 79 TYR A CA 1
ATOM 633 C C . TYR A 1 79 ? 36.869 -4.998 -19.028 1.00 45.59 79 TYR A C 1
ATOM 635 O O . TYR A 1 79 ? 36.393 -3.840 -19.015 1.00 45.59 79 TYR A O 1
#

Organism: Capnocytophaga ochracea (NCBI:txid1018)

Foldseek 3Di:
DQVVLLVVLVVLLVVLVVCLVPVVVPPVLVPDDPVVNVVVVVDCNSVVSSVVSNVVSVVSNVCSVPVVVVVVVVVVVVD

pLDDT: mean 81.4, std 13.09, range [45.59, 94.25]

Sequence (79 aa):
MDTLNCILGLFYILLGFLISKFPNLLSGYNTLSDEEKESLKNTNYTLYLRNVFIICGLASIFLLFCLVPLSGIFVFRYY